Protein AF-A0A9D2P1P4-F1 (afdb_monomer_lite)

Structure (mmCIF, N/CA/C/O backbone):
data_AF-A0A9D2P1P4-F1
#
_entry.id   AF-A0A9D2P1P4-F1
#
loop_
_atom_site.group_PDB
_atom_site.id
_atom_site.type_symbol
_atom_site.label_atom_id
_atom_site.label_alt_id
_atom_site.label_comp_id
_atom_site.label_asym_id
_atom_site.label_entity_id
_atom_site.label_seq_id
_atom_site.pdbx_PDB_ins_code
_atom_site.Cartn_x
_atom_site.Cartn_y
_atom_site.Cartn_z
_atom_site.occupancy
_atom_site.B_iso_or_equiv
_atom_site.auth_seq_id
_atom_site.auth_comp_id
_atom_site.auth_asym_id
_atom_site.auth_atom_id
_atom_site.pdbx_PDB_model_num
ATOM 1 N N . MET A 1 1 ? -8.354 -13.909 -86.257 1.00 38.28 1 MET A N 1
ATOM 2 C CA . MET A 1 1 ? -6.990 -14.223 -86.739 1.00 38.28 1 MET A CA 1
ATOM 3 C C . MET A 1 1 ? -6.170 -12.934 -86.662 1.00 38.28 1 MET A C 1
ATOM 5 O O . MET A 1 1 ? -6.692 -11.942 -87.146 1.00 38.28 1 MET A O 1
ATOM 9 N N . LEU A 1 2 ? -4.971 -12.974 -86.042 1.00 35.81 2 LEU A N 1
ATOM 10 C CA . LEU A 1 2 ? -4.025 -11.866 -85.705 1.00 35.81 2 LEU A CA 1
ATOM 11 C C . LEU A 1 2 ? -4.553 -10.854 -84.651 1.00 35.81 2 LEU A C 1
ATOM 13 O O . LEU A 1 2 ? -5.567 -10.223 -84.900 1.00 35.81 2 LEU A O 1
ATOM 17 N N . VAL A 1 3 ? -4.095 -10.768 -83.386 1.00 36.19 3 VAL A N 1
ATOM 18 C CA . VAL A 1 3 ? -2.775 -10.534 -82.719 1.00 36.19 3 VAL A CA 1
ATOM 19 C C . VAL A 1 3 ? -2.250 -9.089 -82.879 1.00 36.19 3 VAL A C 1
ATOM 21 O O . VAL A 1 3 ? -1.845 -8.735 -83.978 1.00 36.19 3 VAL A O 1
ATOM 24 N N . PHE A 1 4 ? -2.239 -8.277 -81.799 1.00 33.53 4 PHE A N 1
ATOM 25 C CA . PHE A 1 4 ? -1.027 -7.772 -81.098 1.00 33.53 4 PHE A CA 1
ATOM 26 C C . PHE A 1 4 ? -1.309 -6.683 -80.017 1.00 33.53 4 PHE A C 1
ATOM 28 O O . PHE A 1 4 ? -1.947 -5.674 -80.283 1.00 33.53 4 PHE A O 1
ATOM 35 N N . LEU A 1 5 ? -0.772 -6.956 -78.813 1.00 41.53 5 LEU A N 1
ATOM 36 C CA . LEU A 1 5 ? -0.238 -6.122 -77.707 1.00 41.53 5 LEU A CA 1
ATOM 37 C C . LEU A 1 5 ? -0.907 -4.801 -77.259 1.00 41.53 5 LEU A C 1
ATOM 39 O O . LEU A 1 5 ? -0.812 -3.776 -77.922 1.00 41.53 5 LEU A O 1
ATOM 43 N N . ALA A 1 6 ? -1.310 -4.779 -75.983 1.00 39.62 6 ALA A N 1
ATOM 44 C CA . ALA A 1 6 ? -1.096 -3.633 -75.098 1.00 39.62 6 ALA A CA 1
ATOM 45 C C . ALA A 1 6 ? -0.448 -4.136 -73.798 1.00 39.62 6 ALA A C 1
ATOM 47 O O . ALA A 1 6 ? -0.945 -5.063 -73.160 1.00 39.62 6 ALA A O 1
ATOM 48 N N . SER A 1 7 ? 0.709 -3.567 -73.472 1.00 37.41 7 SER A N 1
ATOM 49 C CA . SER A 1 7 ? 1.550 -3.932 -72.335 1.00 37.41 7 SER A CA 1
ATOM 50 C C . SER A 1 7 ? 1.348 -2.960 -71.172 1.00 37.41 7 SER A C 1
ATOM 52 O O . SER A 1 7 ? 1.111 -1.777 -71.390 1.00 37.41 7 SER A O 1
ATOM 54 N N . CYS A 1 8 ? 1.593 -3.485 -69.970 1.00 33.19 8 CYS A N 1
ATOM 55 C CA . CYS A 1 8 ? 2.023 -2.808 -68.742 1.00 33.19 8 CYS A CA 1
ATOM 56 C C . CYS A 1 8 ? 1.049 -1.890 -67.979 1.00 33.19 8 CYS A C 1
ATOM 58 O O . CYS A 1 8 ? 0.842 -0.730 -68.314 1.00 33.19 8 CYS A O 1
ATOM 60 N N . GLY A 1 9 ? 0.645 -2.393 -66.808 1.00 37.31 9 GLY A N 1
ATOM 61 C CA . GLY A 1 9 ? 0.276 -1.629 -65.616 1.00 37.31 9 GLY A CA 1
ATOM 62 C C . GLY A 1 9 ? 0.091 -2.588 -64.436 1.00 37.31 9 GLY A C 1
ATOM 63 O O . GLY A 1 9 ? -0.884 -3.328 -64.402 1.00 37.31 9 GLY A O 1
ATOM 64 N N . LEU A 1 10 ? 1.072 -2.642 -63.533 1.00 39.19 10 LEU A N 1
ATOM 65 C CA . LEU A 1 10 ? 1.217 -3.588 -62.417 1.00 39.19 10 LEU A CA 1
ATOM 66 C C . LEU A 1 10 ? 0.562 -3.044 -61.118 1.00 39.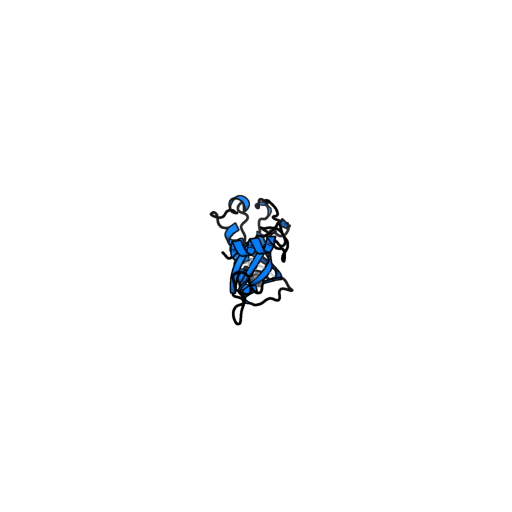19 10 LEU A C 1
ATOM 68 O O . LEU A 1 10 ? 0.889 -1.927 -60.734 1.00 39.19 10 LEU A O 1
ATOM 72 N N . LEU A 1 11 ? -0.203 -3.915 -60.422 1.00 47.41 11 LEU A N 1
ATOM 73 C CA . LEU A 1 11 ? -0.349 -4.096 -58.945 1.00 47.41 11 LEU A CA 1
ATOM 74 C C . LEU A 1 11 ? -1.083 -3.014 -58.087 1.00 47.41 11 LEU A C 1
ATOM 76 O O . LEU A 1 11 ? -1.247 -1.883 -58.523 1.00 47.41 11 LEU A O 1
ATOM 80 N N . PRO A 1 12 ? -1.519 -3.333 -56.841 1.00 45.91 12 PRO A N 1
ATOM 81 C CA . PRO A 1 12 ? -2.649 -4.208 -56.506 1.00 45.91 12 PRO A CA 1
ATOM 82 C C . PRO A 1 12 ? -3.578 -3.593 -55.420 1.00 45.91 12 PRO A C 1
ATOM 84 O O . PRO A 1 12 ? -3.417 -2.457 -54.989 1.00 45.91 12 PRO A O 1
ATOM 87 N N . ALA A 1 13 ? -4.564 -4.384 -54.994 1.00 43.94 13 ALA A N 1
ATOM 88 C CA . ALA A 1 13 ? -5.602 -4.115 -53.997 1.00 43.94 13 ALA A CA 1
ATOM 89 C C . ALA A 1 13 ? -5.178 -3.324 -52.735 1.00 43.94 13 ALA A C 1
ATOM 91 O O . ALA A 1 13 ? -4.274 -3.735 -52.010 1.00 43.94 13 ALA A O 1
ATOM 92 N N . GLY A 1 14 ? -5.930 -2.264 -52.411 1.00 35.44 14 GLY A N 1
ATOM 93 C CA . GLY A 1 14 ? -6.066 -1.759 -51.036 1.00 35.44 14 GLY A CA 1
ATOM 94 C C . GLY A 1 14 ? -7.026 -2.685 -50.283 1.00 35.44 14 GLY A C 1
ATOM 95 O O . GLY A 1 14 ? -8.146 -2.906 -50.732 1.00 35.44 14 GLY A O 1
ATOM 96 N N . SER A 1 15 ? -6.538 -3.467 -49.323 1.00 36.66 15 SER A N 1
ATOM 97 C CA . SER A 1 15 ? -6.297 -3.098 -47.921 1.00 36.66 15 SER A CA 1
ATOM 98 C C . SER A 1 15 ? -7.599 -2.809 -47.172 1.00 36.66 15 SER A C 1
ATOM 100 O O . SER A 1 15 ? -8.124 -1.700 -47.169 1.00 36.66 15 SER A O 1
ATOM 102 N N . SER A 1 16 ? -8.127 -3.854 -46.542 1.00 49.47 16 SER A N 1
ATOM 103 C CA . SER A 1 16 ? -9.035 -3.755 -45.405 1.00 49.47 16 SER A CA 1
ATOM 104 C C . SER A 1 16 ? -8.461 -4.646 -44.318 1.00 49.47 16 SER A C 1
ATOM 106 O O . SER A 1 16 ? -8.673 -5.854 -44.327 1.00 49.47 16 SER A O 1
ATOM 108 N N . SER A 1 17 ? -7.715 -4.027 -43.413 1.00 51.66 17 SER A N 1
ATOM 109 C CA . SER A 1 17 ? -7.455 -4.565 -42.085 1.00 51.66 17 SER A CA 1
ATOM 110 C C . SER A 1 17 ? -7.726 -3.430 -41.102 1.00 51.66 17 SER A C 1
ATOM 112 O O . SER A 1 17 ? -7.122 -2.365 -41.261 1.00 51.66 17 SER A O 1
ATOM 114 N N . PRO A 1 18 ? -8.637 -3.592 -40.128 1.00 48.59 18 PRO A N 1
ATOM 115 C CA . PRO A 1 18 ? -8.692 -2.670 -39.007 1.00 48.59 18 PRO A CA 1
ATOM 116 C C . PRO A 1 18 ? -7.386 -2.803 -38.214 1.00 48.59 18 PRO A C 1
ATOM 118 O O . PRO A 1 18 ? -6.906 -3.911 -37.965 1.00 48.59 18 PRO A O 1
ATOM 121 N N . LEU A 1 19 ? -6.783 -1.659 -37.896 1.00 44.62 19 LEU A N 1
ATOM 122 C CA . LEU A 1 19 ? -5.642 -1.558 -36.990 1.00 44.62 19 LEU A CA 1
ATOM 123 C C . LEU A 1 19 ? -6.043 -2.123 -35.618 1.00 44.62 19 LEU A C 1
ATOM 125 O O . LEU A 1 19 ? -7.211 -1.986 -35.244 1.00 44.62 19 LEU A O 1
ATOM 129 N N . PRO A 1 20 ? -5.118 -2.757 -34.876 1.00 46.31 20 PRO A N 1
ATOM 130 C CA . PRO A 1 20 ? -5.397 -3.129 -33.501 1.00 46.31 20 PRO A CA 1
ATOM 131 C C . PRO A 1 20 ? -5.688 -1.847 -32.724 1.00 46.31 20 PRO A C 1
ATOM 133 O O . PRO A 1 20 ? -4.987 -0.846 -32.881 1.00 46.31 20 PRO A O 1
ATOM 136 N N . GLU A 1 21 ? -6.753 -1.868 -31.932 1.00 46.44 21 GLU A N 1
ATOM 137 C CA . GLU A 1 21 ? -7.009 -0.833 -30.946 1.00 46.44 21 GLU A CA 1
ATOM 138 C C . GLU A 1 21 ? -5.808 -0.827 -30.000 1.00 46.44 21 GLU A C 1
ATOM 140 O O . GLU A 1 21 ? -5.657 -1.706 -29.153 1.00 46.44 21 GLU A O 1
ATOM 145 N N . GLU A 1 22 ? -4.910 0.139 -30.184 1.00 44.16 22 GLU A N 1
ATOM 146 C CA . GLU A 1 22 ? -3.993 0.561 -29.138 1.00 44.16 22 GLU A CA 1
ATOM 147 C C . GLU A 1 22 ? -4.869 1.164 -28.039 1.00 44.16 22 GLU A C 1
ATOM 149 O O . GLU A 1 22 ? -5.088 2.372 -27.954 1.00 44.16 22 GLU A O 1
ATOM 154 N N . SER A 1 23 ? -5.447 0.283 -27.222 1.00 41.56 23 SER A N 1
ATOM 155 C CA . SER A 1 23 ? -5.867 0.638 -25.884 1.00 41.56 23 SER A CA 1
ATOM 156 C C . SER A 1 23 ? -4.614 1.185 -25.226 1.00 41.56 23 SER A C 1
ATOM 158 O O . SER A 1 23 ? -3.673 0.436 -24.974 1.00 41.56 23 SER A O 1
ATOM 160 N N . CYS A 1 24 ? -4.582 2.496 -24.997 1.00 40.34 24 CYS A N 1
ATOM 161 C CA . CYS A 1 24 ? -3.740 3.083 -23.969 1.00 40.34 24 CYS A CA 1
ATOM 162 C C . CYS A 1 24 ? -4.055 2.266 -22.712 1.00 40.34 24 CYS A C 1
ATOM 164 O O . CYS A 1 24 ? -5.153 2.408 -22.172 1.00 40.34 24 CYS A O 1
ATOM 166 N N . ALA A 1 25 ? -3.219 1.273 -22.393 1.00 52.84 25 ALA A N 1
ATOM 167 C CA . ALA A 1 25 ? -3.496 0.347 -21.309 1.00 52.84 25 ALA A CA 1
ATOM 168 C C . ALA A 1 25 ? -3.740 1.211 -20.076 1.00 52.84 25 ALA A C 1
ATOM 170 O O . ALA A 1 25 ? -2.937 2.091 -19.760 1.00 52.84 25 ALA A O 1
ATOM 171 N N . SER A 1 26 ? -4.920 1.070 -19.480 1.00 52.03 26 SER A N 1
ATOM 172 C CA . SER A 1 26 ? -5.248 1.794 -18.265 1.00 52.03 26 SER A CA 1
ATOM 173 C C . SER A 1 26 ? -4.179 1.458 -17.236 1.00 52.03 26 SER A C 1
ATOM 175 O O . SER A 1 26 ? -3.983 0.280 -16.954 1.00 52.03 26 SER A O 1
ATOM 177 N N . ALA A 1 27 ? -3.507 2.473 -16.695 1.00 75.31 27 ALA A N 1
ATOM 178 C CA . ALA A 1 27 ? -2.684 2.278 -15.513 1.00 75.31 27 ALA A CA 1
ATOM 179 C C . ALA A 1 27 ? -3.600 1.761 -14.396 1.00 75.31 27 ALA A C 1
ATOM 181 O O . ALA A 1 27 ? -4.559 2.445 -14.024 1.00 75.31 27 ALA A O 1
ATOM 182 N N . GLY A 1 28 ? -3.327 0.558 -13.902 1.00 90.00 28 GLY A N 1
ATOM 183 C CA . GLY A 1 28 ? -4.017 -0.030 -12.768 1.00 90.00 28 GLY A CA 1
ATOM 184 C C . GLY A 1 28 ? -4.943 -1.195 -13.082 1.00 90.00 28 GLY A C 1
ATOM 185 O O . GLY A 1 28 ? -5.870 -1.092 -13.887 1.00 90.00 28 GLY A O 1
ATOM 186 N N . GLN A 1 29 ? -4.749 -2.286 -12.341 1.00 95.00 29 GLN A N 1
ATOM 187 C CA . GLN A 1 29 ? -5.596 -3.478 -12.353 1.00 95.00 29 GLN A CA 1
ATOM 188 C C . GLN A 1 29 ? -6.051 -3.829 -10.928 1.00 95.00 29 GLN A C 1
ATOM 190 O O . GLN A 1 29 ? -5.272 -3.759 -9.977 1.00 95.00 29 GLN A O 1
ATOM 195 N N . ILE A 1 30 ? -7.306 -4.246 -10.767 1.00 96.50 30 ILE A N 1
ATOM 196 C CA . ILE A 1 30 ? -7.845 -4.736 -9.489 1.00 96.50 30 ILE A CA 1
ATOM 197 C C . ILE A 1 30 ? -8.223 -6.200 -9.689 1.00 96.50 30 ILE A C 1
ATOM 199 O O . ILE A 1 30 ? -9.052 -6.510 -10.546 1.00 96.50 30 ILE A O 1
ATOM 203 N N . MET A 1 31 ? -7.602 -7.102 -8.929 1.00 93.19 31 MET A N 1
ATOM 204 C CA . MET A 1 31 ? -7.920 -8.526 -9.006 1.00 93.19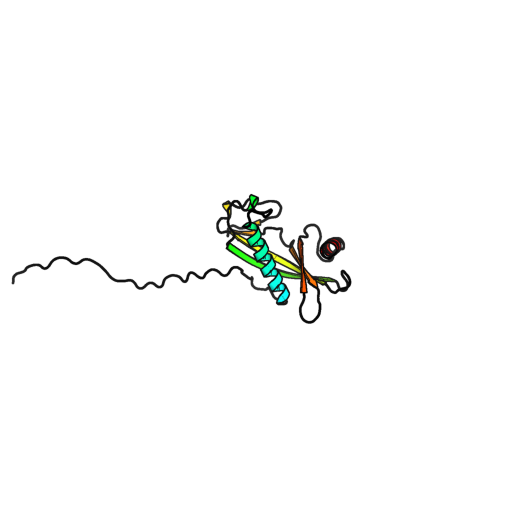 31 MET A CA 1
ATOM 205 C C . MET A 1 31 ? -9.302 -8.831 -8.411 1.00 93.19 31 MET A C 1
ATOM 207 O O . MET A 1 31 ? -9.814 -8.113 -7.550 1.00 93.19 31 MET A O 1
ATOM 211 N N . GLU A 1 32 ? -9.917 -9.917 -8.884 1.00 91.75 32 GLU A N 1
ATOM 212 C CA . GLU A 1 32 ? -11.212 -10.376 -8.377 1.00 91.75 32 GLU A CA 1
ATOM 213 C C . GLU A 1 32 ? -11.158 -10.654 -6.865 1.00 91.75 32 GLU A C 1
ATOM 215 O O . GLU A 1 32 ? -10.163 -11.152 -6.342 1.00 91.75 32 GLU A O 1
ATOM 220 N N . GLY A 1 33 ? -12.262 -10.375 -6.166 1.00 88.69 33 GLY A N 1
ATOM 221 C CA . GLY A 1 33 ? -12.403 -10.657 -4.733 1.00 88.69 33 GLY A CA 1
ATOM 222 C C . GLY A 1 33 ? -12.090 -9.485 -3.801 1.00 88.69 33 GLY A C 1
ATOM 223 O O . GLY A 1 33 ? -12.285 -9.623 -2.596 1.00 88.69 33 GLY A O 1
ATOM 224 N N . VAL A 1 34 ? -11.671 -8.331 -4.329 1.00 91.81 34 VAL A N 1
ATOM 225 C CA . VAL A 1 34 ? -11.555 -7.092 -3.547 1.00 91.81 34 VAL A CA 1
ATOM 226 C C . VAL A 1 34 ? -12.944 -6.479 -3.337 1.00 91.81 34 VAL A C 1
ATOM 228 O O . VAL A 1 34 ? -13.541 -5.945 -4.269 1.00 91.81 34 VAL A O 1
ATOM 231 N N . ASP A 1 35 ? -13.446 -6.556 -2.103 1.00 93.88 35 ASP A N 1
ATOM 232 C CA . ASP A 1 35 ? -14.721 -5.975 -1.661 1.00 93.88 35 ASP A CA 1
ATOM 233 C C . ASP A 1 35 ? -14.490 -5.158 -0.379 1.00 93.88 35 ASP A C 1
ATOM 235 O O . ASP A 1 35 ? -14.466 -5.687 0.733 1.00 93.88 35 ASP A O 1
ATOM 239 N N . VAL A 1 36 ? -14.223 -3.863 -0.547 1.00 96.06 36 VAL A N 1
ATOM 240 C CA . VAL A 1 36 ? -13.921 -2.915 0.536 1.00 96.06 36 VAL A CA 1
ATOM 241 C C . VAL A 1 36 ? -14.618 -1.576 0.278 1.00 96.06 36 VAL A C 1
ATOM 243 O O . VAL A 1 36 ? -15.029 -1.314 -0.855 1.00 96.06 36 VAL A O 1
ATOM 246 N N . PRO A 1 37 ? -14.740 -0.691 1.286 1.00 96.94 37 PRO A N 1
ATOM 247 C CA . PRO A 1 37 ? -15.284 0.644 1.063 1.00 96.94 37 PRO A CA 1
ATOM 248 C C . PRO A 1 37 ? -14.515 1.401 -0.029 1.00 96.94 37 PRO A C 1
ATOM 250 O O . PRO A 1 37 ? -13.291 1.304 -0.114 1.00 96.94 37 PRO A O 1
ATOM 253 N N . GLU A 1 38 ? -15.226 2.204 -0.822 1.00 96.62 38 GLU A N 1
ATOM 254 C CA . GLU A 1 38 ? -14.668 2.945 -1.965 1.00 96.62 38 GLU A CA 1
ATOM 255 C C . GLU A 1 38 ? -13.429 3.769 -1.586 1.00 96.62 38 GLU A C 1
ATOM 257 O O . GLU A 1 38 ? -12.389 3.640 -2.222 1.00 96.62 38 GLU A O 1
ATOM 262 N N . ALA A 1 39 ? -13.485 4.508 -0.473 1.00 97.00 39 ALA A N 1
ATOM 263 C CA . ALA A 1 39 ? -12.357 5.302 0.020 1.00 97.00 39 ALA A CA 1
ATOM 264 C C . ALA A 1 39 ? -11.101 4.461 0.339 1.00 97.00 39 ALA A C 1
ATOM 266 O O . ALA A 1 39 ? -9.974 4.948 0.232 1.00 97.00 39 ALA A O 1
ATOM 267 N N . VAL A 1 40 ? -11.277 3.190 0.720 1.00 98.25 40 VAL A N 1
ATOM 268 C CA . VAL A 1 40 ? -10.164 2.266 0.982 1.00 98.25 40 VAL A CA 1
ATOM 269 C C . VAL A 1 40 ? -9.529 1.820 -0.330 1.00 98.25 40 VAL A C 1
ATOM 271 O O . VAL A 1 40 ? -8.303 1.830 -0.454 1.00 98.25 40 VAL A O 1
ATOM 274 N N . LEU A 1 41 ? -10.356 1.483 -1.323 1.00 98.06 41 LEU A N 1
ATOM 275 C CA . LEU A 1 41 ? -9.890 1.126 -2.659 1.00 98.06 41 LEU A CA 1
ATOM 276 C C . LEU A 1 41 ? -9.174 2.305 -3.334 1.00 98.06 41 LEU A C 1
ATOM 278 O O . LEU A 1 41 ? -8.086 2.124 -3.872 1.00 98.06 41 LEU A O 1
ATOM 282 N N . GLU A 1 42 ? -9.724 3.518 -3.254 1.00 97.81 42 GLU A N 1
ATOM 283 C CA . GLU A 1 42 ? -9.090 4.731 -3.787 1.00 97.81 42 GLU A CA 1
ATOM 284 C C . GLU A 1 42 ? -7.699 4.970 -3.192 1.00 97.81 42 GLU A C 1
ATOM 286 O O . GLU A 1 42 ? -6.738 5.203 -3.929 1.00 97.81 42 GLU A O 1
ATOM 291 N N . ALA A 1 43 ? -7.560 4.851 -1.870 1.00 98.50 43 ALA A N 1
ATOM 292 C CA . ALA A 1 43 ? -6.268 4.987 -1.206 1.00 98.50 43 ALA A CA 1
ATOM 293 C C . ALA A 1 43 ? -5.279 3.880 -1.609 1.00 98.50 43 ALA A C 1
ATOM 295 O O . ALA A 1 43 ? -4.087 4.149 -1.758 1.00 98.50 43 ALA A O 1
ATOM 296 N N . ALA A 1 44 ? -5.754 2.650 -1.823 1.00 98.44 44 ALA A N 1
ATOM 297 C CA . ALA A 1 44 ? -4.924 1.551 -2.306 1.00 98.44 44 ALA A CA 1
ATOM 298 C C . ALA A 1 44 ? -4.406 1.796 -3.729 1.00 98.44 44 ALA A C 1
ATOM 300 O O . ALA A 1 44 ? -3.211 1.629 -3.979 1.00 98.44 44 ALA A O 1
ATOM 301 N N . MET A 1 45 ? -5.272 2.250 -4.639 1.00 98.19 45 MET A N 1
ATOM 302 C CA . MET A 1 45 ? -4.888 2.603 -6.010 1.00 98.19 45 MET A CA 1
ATOM 303 C C . MET A 1 45 ? -3.887 3.762 -6.016 1.00 98.19 45 MET A C 1
ATOM 305 O O . MET A 1 45 ? -2.851 3.689 -6.675 1.00 98.19 45 MET A O 1
ATOM 309 N N . ALA A 1 46 ? -4.148 4.804 -5.219 1.00 98.19 46 ALA A N 1
ATOM 310 C CA . ALA A 1 46 ? -3.242 5.939 -5.075 1.00 98.19 46 ALA A CA 1
ATOM 311 C C . ALA A 1 46 ? -1.875 5.522 -4.504 1.00 98.19 46 ALA A C 1
ATOM 313 O O . ALA A 1 46 ? -0.843 6.015 -4.959 1.00 98.19 46 ALA A O 1
ATOM 314 N N . HIS A 1 47 ? -1.847 4.596 -3.540 1.00 98.31 47 HIS A N 1
ATOM 315 C CA . HIS A 1 47 ? -0.603 4.054 -2.998 1.00 98.31 47 HIS A CA 1
ATOM 316 C C . HIS A 1 47 ? 0.175 3.260 -4.054 1.00 98.31 47 HIS A C 1
ATOM 318 O O . HIS A 1 47 ? 1.363 3.512 -4.244 1.00 98.31 47 HIS A O 1
ATOM 324 N N . ALA A 1 48 ? -0.481 2.333 -4.759 1.00 97.94 48 ALA A N 1
ATOM 325 C CA . ALA A 1 48 ? 0.151 1.512 -5.790 1.00 97.94 48 ALA A CA 1
ATOM 326 C C . ALA A 1 48 ? 0.737 2.372 -6.924 1.00 97.94 48 ALA A C 1
ATOM 328 O O . ALA A 1 48 ? 1.900 2.197 -7.291 1.00 97.94 48 ALA A O 1
ATOM 329 N N . GLU A 1 49 ? -0.022 3.361 -7.401 1.00 97.62 49 GLU A N 1
ATOM 330 C CA . GLU A 1 49 ? 0.435 4.322 -8.407 1.00 97.62 49 GLU A CA 1
ATOM 331 C C . GLU A 1 49 ? 1.595 5.183 -7.893 1.00 97.62 49 GLU A C 1
ATOM 333 O O . GLU A 1 49 ? 2.595 5.358 -8.588 1.00 97.62 49 GLU A O 1
ATOM 338 N N . SER A 1 50 ? 1.515 5.683 -6.655 1.00 96.75 50 SER A N 1
ATOM 339 C CA . SER A 1 50 ? 2.607 6.454 -6.051 1.00 96.75 50 SER A CA 1
ATOM 340 C C . SER A 1 50 ? 3.889 5.631 -5.945 1.00 96.75 50 SER A C 1
ATOM 342 O O . SER A 1 50 ? 4.979 6.165 -6.155 1.00 96.75 50 SER A O 1
ATOM 344 N N . VAL A 1 51 ? 3.784 4.344 -5.608 1.00 96.69 51 VAL A N 1
ATOM 345 C CA . VAL A 1 51 ? 4.945 3.457 -5.544 1.00 96.69 51 VAL A CA 1
ATOM 346 C C . VAL A 1 51 ? 5.485 3.203 -6.945 1.00 96.69 51 VAL A C 1
ATOM 348 O O . VAL A 1 51 ? 6.684 3.387 -7.143 1.00 96.69 51 VAL A O 1
ATOM 351 N N . ARG A 1 52 ? 4.635 2.879 -7.927 1.00 97.31 52 ARG A N 1
ATOM 352 C CA . ARG A 1 52 ? 5.040 2.716 -9.335 1.00 97.31 52 ARG A CA 1
ATOM 353 C C . ARG A 1 52 ? 5.804 3.945 -9.832 1.00 97.31 52 ARG A C 1
ATOM 355 O O . ARG A 1 52 ? 6.942 3.823 -10.275 1.00 97.31 52 ARG A O 1
ATOM 362 N N . ALA A 1 53 ? 5.229 5.135 -9.662 1.00 96.19 53 ALA A N 1
ATOM 363 C CA . ALA A 1 53 ? 5.850 6.393 -10.060 1.00 96.19 53 ALA A CA 1
ATOM 364 C C . ALA A 1 53 ? 7.187 6.646 -9.344 1.00 96.19 53 ALA A C 1
ATOM 366 O O . ALA A 1 53 ? 8.126 7.149 -9.956 1.00 96.19 53 ALA A O 1
ATOM 367 N N . SER A 1 54 ? 7.316 6.259 -8.068 1.00 95.56 54 SER A N 1
ATOM 368 C CA . SER A 1 54 ? 8.580 6.403 -7.338 1.00 95.56 54 SER A CA 1
ATOM 369 C C . SER A 1 54 ? 9.707 5.538 -7.909 1.00 95.56 54 SER A C 1
ATOM 371 O O . SER A 1 54 ? 10.870 5.916 -7.802 1.00 95.56 54 SER A O 1
ATOM 373 N N . TRP A 1 55 ? 9.401 4.404 -8.543 1.00 95.75 55 TRP A N 1
ATOM 374 C CA . TRP A 1 55 ? 10.415 3.572 -9.194 1.00 95.75 55 TRP A CA 1
ATOM 375 C C . TRP A 1 55 ? 10.942 4.178 -10.501 1.00 95.75 55 TRP A C 1
ATOM 377 O O . TRP A 1 55 ? 12.088 3.912 -10.865 1.00 95.75 55 TRP A O 1
ATOM 387 N N . ASP A 1 56 ? 10.158 5.036 -11.155 1.00 93.19 56 ASP A N 1
ATOM 388 C CA . ASP A 1 56 ? 10.597 5.825 -12.313 1.00 93.19 56 ASP A CA 1
ATOM 389 C C . ASP A 1 56 ? 11.258 7.158 -11.923 1.00 93.19 56 ASP A C 1
ATOM 391 O O . ASP A 1 56 ? 11.933 7.782 -12.745 1.00 93.19 56 ASP A O 1
ATOM 395 N N . ASP A 1 57 ? 11.082 7.616 -10.680 1.00 94.88 57 ASP A N 1
ATOM 396 C CA . ASP A 1 57 ? 11.651 8.875 -10.207 1.00 94.88 57 ASP A CA 1
ATOM 397 C C . ASP A 1 57 ? 13.168 8.745 -9.951 1.00 94.88 57 ASP A C 1
ATOM 399 O O . ASP A 1 57 ? 13.583 8.037 -9.026 1.00 94.88 57 ASP A O 1
ATOM 403 N N . PRO A 1 58 ? 14.030 9.469 -10.698 1.00 93.19 58 PRO A N 1
ATOM 404 C CA . PRO A 1 58 ? 15.476 9.445 -10.483 1.00 93.19 58 PRO A CA 1
ATOM 405 C C . PRO A 1 58 ? 15.907 10.026 -9.124 1.00 93.19 58 PRO A C 1
ATOM 407 O O . PRO A 1 58 ? 17.051 9.824 -8.717 1.00 93.19 58 PRO A O 1
ATOM 410 N N . GLY A 1 59 ? 15.031 10.768 -8.438 1.00 93.62 59 GLY A N 1
ATOM 411 C CA . GLY A 1 59 ? 15.253 11.293 -7.091 1.00 93.62 59 GLY A CA 1
ATOM 412 C C . GLY A 1 59 ? 14.889 10.323 -5.964 1.00 93.62 59 GLY A C 1
ATOM 413 O O . GLY A 1 59 ? 15.196 10.608 -4.804 1.00 93.62 59 GLY A O 1
ATOM 414 N N . SER A 1 60 ? 14.254 9.189 -6.271 1.00 93.94 60 SER A N 1
ATOM 415 C CA . SER A 1 60 ? 13.808 8.242 -5.254 1.00 93.94 60 SER A CA 1
ATOM 416 C C . SER A 1 60 ? 14.935 7.330 -4.766 1.00 93.94 60 SER A C 1
ATOM 418 O O . SER A 1 60 ? 15.964 7.1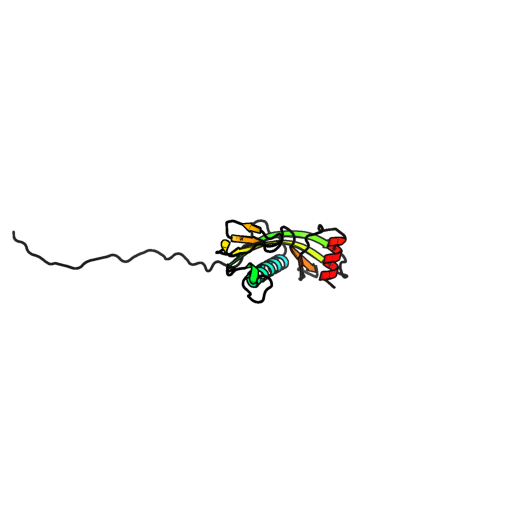31 -5.417 1.00 93.94 60 SER A O 1
ATOM 420 N N . SER A 1 61 ? 14.707 6.677 -3.625 1.00 89.94 61 SER A N 1
ATOM 421 C CA . SER A 1 61 ? 15.590 5.611 -3.140 1.00 89.94 61 SER A CA 1
ATOM 422 C C . SER A 1 61 ? 15.623 4.381 -4.055 1.00 89.94 61 SER A C 1
ATOM 424 O O . SER A 1 61 ? 16.510 3.542 -3.900 1.00 89.94 61 SER A O 1
ATOM 426 N N . TYR A 1 62 ? 14.673 4.252 -4.986 1.00 91.75 62 TYR A N 1
ATOM 427 C CA . TYR A 1 62 ? 14.576 3.120 -5.904 1.00 91.75 62 TYR A CA 1
ATOM 428 C C . TYR A 1 62 ? 15.354 3.329 -7.203 1.00 91.75 62 TYR A C 1
ATOM 430 O O . TYR A 1 62 ? 15.653 2.343 -7.870 1.00 91.75 62 TYR A O 1
ATOM 438 N N . ALA A 1 63 ? 15.768 4.557 -7.536 1.00 90.56 63 ALA A N 1
ATOM 439 C CA . ALA A 1 63 ? 16.421 4.878 -8.809 1.00 90.56 63 ALA A CA 1
ATOM 440 C C . ALA A 1 63 ? 17.622 3.968 -9.142 1.00 90.56 63 ALA A C 1
ATOM 442 O O . ALA A 1 63 ? 17.774 3.501 -10.270 1.00 90.56 63 ALA A O 1
ATOM 443 N N . GLY A 1 64 ? 18.461 3.661 -8.146 1.00 91.50 64 GLY A N 1
ATOM 444 C CA . GLY A 1 64 ? 19.611 2.765 -8.322 1.00 91.50 64 GLY A CA 1
ATOM 445 C C . GLY A 1 64 ? 19.241 1.290 -8.521 1.00 91.50 64 GLY A C 1
ATOM 446 O O . GLY A 1 64 ? 20.026 0.541 -9.094 1.00 91.50 64 GLY A O 1
ATOM 447 N N . MET A 1 65 ? 18.060 0.873 -8.060 1.00 94.19 65 MET A N 1
ATOM 448 C CA . MET A 1 65 ? 17.541 -0.493 -8.197 1.00 94.19 65 MET A CA 1
ATOM 449 C C . MET A 1 65 ? 16.688 -0.668 -9.454 1.00 94.19 65 MET A C 1
ATOM 451 O O . MET A 1 65 ? 16.669 -1.754 -10.023 1.00 94.19 65 MET A O 1
ATOM 455 N N . ALA A 1 66 ? 16.018 0.392 -9.911 1.00 95.06 66 ALA A N 1
ATOM 456 C CA . ALA A 1 66 ? 15.195 0.368 -11.111 1.00 95.06 66 ALA A CA 1
ATOM 457 C C . ALA A 1 66 ? 16.016 0.063 -12.372 1.00 95.06 66 ALA A C 1
ATOM 459 O O . ALA A 1 66 ? 15.487 -0.519 -13.308 1.00 95.06 66 ALA A O 1
ATOM 460 N N . GLY A 1 67 ? 17.295 0.458 -12.424 1.00 90.00 67 GLY A N 1
ATOM 461 C CA . GLY A 1 67 ? 18.214 0.081 -13.510 1.00 90.00 67 GLY A CA 1
ATOM 462 C C . GLY A 1 67 ? 17.775 0.517 -14.916 1.00 90.00 67 GLY A C 1
ATOM 463 O O . GLY A 1 67 ? 18.265 -0.019 -15.907 1.00 90.00 67 GLY A O 1
ATOM 464 N N . GLY A 1 68 ? 16.848 1.477 -15.018 1.00 89.44 68 GLY A N 1
ATOM 465 C CA . GLY A 1 68 ? 16.223 1.873 -16.282 1.00 89.44 68 GLY A CA 1
ATOM 466 C C . GLY A 1 68 ? 15.169 0.889 -16.801 1.00 89.44 68 GLY A C 1
ATOM 467 O O . GLY A 1 68 ? 14.881 0.899 -17.995 1.00 89.44 68 GLY A O 1
ATOM 468 N N . ALA A 1 69 ? 14.614 0.034 -15.938 1.00 95.44 69 ALA A N 1
ATOM 469 C CA . ALA A 1 69 ? 13.567 -0.919 -16.291 1.00 95.44 69 ALA A CA 1
ATOM 470 C C . ALA A 1 69 ? 12.303 -0.225 -16.828 1.00 95.44 69 ALA A C 1
ATOM 472 O O . ALA A 1 69 ? 11.710 -0.706 -17.792 1.00 95.44 69 ALA A O 1
ATOM 473 N N . GLY A 1 70 ? 11.947 0.929 -16.250 1.00 95.56 70 GLY A N 1
ATOM 474 C CA . GLY A 1 70 ? 10.692 1.629 -16.522 1.00 95.56 70 GLY A CA 1
ATOM 475 C C . GLY A 1 70 ? 9.493 0.864 -15.958 1.00 95.56 70 GLY A C 1
ATOM 476 O O . GLY A 1 70 ? 9.445 -0.361 -16.067 1.00 95.56 70 GLY A O 1
ATOM 477 N N . PHE A 1 71 ? 8.534 1.559 -15.355 1.00 96.69 71 PHE A N 1
ATOM 478 C CA . PHE A 1 71 ? 7.350 0.926 -14.771 1.00 96.69 71 PHE A CA 1
ATOM 479 C C . PHE A 1 71 ? 6.072 1.447 -15.421 1.00 96.69 71 PHE A C 1
ATOM 481 O O . PHE A 1 71 ? 5.752 2.627 -15.325 1.00 96.69 71 PHE A O 1
ATOM 488 N N . ASP A 1 72 ? 5.325 0.577 -16.091 1.00 96.06 72 ASP A N 1
ATOM 489 C CA . ASP A 1 72 ? 4.194 0.961 -16.949 1.00 96.06 72 ASP A CA 1
ATOM 490 C C . ASP A 1 72 ? 2.818 0.628 -16.358 1.00 96.06 72 ASP A C 1
ATOM 492 O O . ASP A 1 72 ? 1.828 1.205 -16.804 1.00 96.06 72 ASP A O 1
ATOM 496 N N . ASP A 1 73 ? 2.745 -0.228 -15.336 1.00 97.75 73 ASP A N 1
ATOM 497 C CA . ASP A 1 73 ? 1.472 -0.629 -14.731 1.00 97.75 73 ASP A CA 1
ATOM 498 C C . ASP A 1 73 ? 1.586 -0.933 -13.224 1.00 97.75 73 ASP A C 1
ATOM 500 O O . ASP A 1 73 ? 2.679 -1.026 -12.653 1.00 97.75 73 ASP A O 1
ATOM 504 N N . TRP A 1 74 ? 0.442 -1.088 -12.561 1.00 98.00 74 TRP A N 1
ATOM 505 C CA . TRP A 1 74 ? 0.315 -1.586 -11.193 1.00 98.00 74 TRP A CA 1
ATOM 506 C C . TRP A 1 74 ? -0.932 -2.459 -11.044 1.00 98.00 74 TRP A C 1
ATOM 508 O O . TRP A 1 74 ? -1.899 -2.340 -11.792 1.00 98.00 74 TRP A O 1
ATOM 518 N N . ARG A 1 75 ? -0.931 -3.354 -10.053 1.00 97.50 75 ARG A N 1
ATOM 519 C CA . ARG A 1 75 ? -2.108 -4.157 -9.711 1.00 97.50 75 ARG A CA 1
ATOM 520 C C . ARG A 1 75 ? -2.293 -4.296 -8.213 1.00 97.50 75 ARG A C 1
ATOM 522 O O . ARG A 1 75 ? -1.315 -4.447 -7.484 1.00 97.50 75 ARG A O 1
ATOM 529 N N . ILE A 1 76 ? -3.545 -4.296 -7.775 1.00 97.88 76 ILE A N 1
ATOM 530 C CA . ILE A 1 76 ? -3.953 -4.689 -6.425 1.00 97.88 76 ILE A CA 1
ATOM 531 C C . ILE A 1 76 ? -4.325 -6.171 -6.473 1.00 97.88 76 ILE A C 1
ATOM 533 O O . ILE A 1 76 ? -5.239 -6.559 -7.200 1.00 97.88 76 ILE A O 1
ATOM 537 N N . GLU A 1 77 ? -3.605 -6.985 -5.704 1.00 96.31 77 GLU A N 1
ATOM 538 C CA . GLU A 1 77 ? -3.811 -8.435 -5.597 1.00 96.31 77 GLU A CA 1
ATOM 539 C C . GLU A 1 77 ? -4.720 -8.799 -4.417 1.00 96.31 77 GLU A C 1
ATOM 541 O O . GLU A 1 77 ? -5.407 -9.816 -4.454 1.00 96.31 77 GLU A O 1
ATOM 546 N N . GLY A 1 78 ? -4.743 -7.959 -3.381 1.00 96.69 78 GLY A N 1
ATOM 547 C CA . GLY A 1 78 ? -5.547 -8.178 -2.188 1.00 96.69 78 GLY A CA 1
ATOM 548 C C . GLY A 1 78 ? -5.675 -6.918 -1.343 1.00 96.69 78 GLY A C 1
ATOM 549 O O . GLY A 1 78 ? -4.761 -6.096 -1.268 1.00 96.69 78 GLY A O 1
ATOM 550 N N . LEU A 1 79 ? -6.833 -6.764 -0.708 1.00 97.94 79 LEU A N 1
ATOM 551 C CA . LEU A 1 79 ? -7.112 -5.663 0.203 1.00 97.94 79 LEU A CA 1
ATOM 552 C C . LEU A 1 79 ? -8.097 -6.146 1.268 1.00 97.94 79 LEU A C 1
ATOM 554 O O . LEU A 1 79 ? -9.249 -6.443 0.964 1.00 97.94 79 LEU A O 1
ATOM 558 N N . GLU A 1 80 ? -7.623 -6.281 2.503 1.00 97.25 80 GLU A N 1
ATOM 559 C CA . GLU A 1 80 ? -8.346 -6.980 3.573 1.00 97.25 80 GLU A CA 1
ATOM 560 C C . GLU A 1 80 ? -8.280 -6.190 4.878 1.00 97.25 80 GLU A C 1
ATOM 562 O O . GLU A 1 80 ? -7.199 -5.769 5.286 1.00 97.25 80 GLU A O 1
ATOM 567 N N . LEU A 1 81 ? -9.415 -6.026 5.565 1.00 97.75 81 LEU A N 1
ATOM 568 C CA . LEU A 1 81 ? -9.440 -5.512 6.936 1.00 97.75 81 LEU A CA 1
ATOM 569 C C . LEU A 1 81 ? -8.803 -6.547 7.870 1.00 97.75 81 LEU A C 1
ATOM 571 O O . LEU A 1 81 ? -9.372 -7.613 8.092 1.00 97.75 81 LEU A O 1
ATOM 575 N N . VAL A 1 82 ? -7.643 -6.226 8.438 1.00 97.94 82 VAL A N 1
ATOM 576 C CA . VAL A 1 82 ? -6.896 -7.151 9.306 1.00 97.94 82 VAL A CA 1
ATOM 577 C C . VAL A 1 82 ? -7.010 -6.811 10.784 1.00 97.94 82 VAL A C 1
ATOM 579 O O . VAL A 1 82 ? -6.747 -7.670 11.623 1.00 97.94 82 VAL A O 1
ATOM 582 N N . ASP A 1 83 ? -7.372 -5.570 11.112 1.00 97.25 83 ASP A N 1
ATOM 583 C CA . ASP A 1 83 ? -7.505 -5.138 12.496 1.00 97.25 83 ASP A CA 1
ATOM 584 C C . ASP A 1 83 ? -8.386 -3.895 12.637 1.00 97.25 83 ASP A C 1
ATOM 586 O O . ASP A 1 83 ? -8.515 -3.091 11.707 1.00 97.25 83 ASP A O 1
ATOM 590 N N . ARG A 1 84 ? -8.948 -3.723 13.834 1.00 97.50 84 ARG A N 1
ATOM 591 C CA . ARG A 1 84 ? -9.740 -2.559 14.224 1.00 97.50 84 ARG A CA 1
ATOM 592 C C . ARG A 1 84 ? -9.445 -2.172 15.666 1.00 97.50 84 ARG A C 1
ATOM 594 O O . ARG A 1 84 ? -9.550 -2.987 16.579 1.00 97.50 84 ARG A O 1
ATOM 601 N N . TYR A 1 85 ? -9.187 -0.888 15.879 1.00 96.81 85 TYR A N 1
ATOM 602 C CA . TYR A 1 85 ? -8.935 -0.310 17.192 1.00 96.81 85 TYR A CA 1
ATOM 603 C C . TYR A 1 85 ? -10.008 0.716 17.533 1.00 96.81 85 TYR A C 1
ATOM 605 O O . TYR A 1 85 ? -10.118 1.735 16.863 1.00 96.81 85 TYR A O 1
ATOM 613 N N . ASP A 1 86 ? -10.762 0.503 18.610 1.00 95.62 86 ASP A N 1
ATOM 614 C CA . ASP A 1 86 ? -11.868 1.404 18.970 1.00 95.62 86 ASP A CA 1
ATOM 615 C C . ASP A 1 86 ? -11.416 2.742 19.589 1.00 95.62 86 ASP A C 1
ATOM 617 O O . ASP A 1 86 ? -12.216 3.671 19.703 1.00 95.62 86 ASP A O 1
ATOM 621 N N . ALA A 1 87 ? -10.155 2.850 20.024 1.00 94.12 87 ALA A N 1
ATOM 622 C CA . ALA A 1 87 ? -9.651 4.019 20.754 1.00 94.12 87 ALA A CA 1
ATOM 623 C C . ALA A 1 87 ? -8.155 4.321 20.516 1.00 94.12 87 ALA A C 1
ATOM 625 O O . ALA A 1 87 ? -7.467 4.810 21.417 1.00 94.12 87 ALA A O 1
ATOM 626 N N . LEU A 1 88 ? -7.625 4.028 19.324 1.00 94.25 88 LEU A N 1
ATOM 627 C CA . LEU A 1 88 ? -6.245 4.375 18.966 1.00 94.25 88 LEU A CA 1
ATOM 628 C C . LEU A 1 88 ? -6.144 5.884 18.704 1.00 94.25 88 LEU A C 1
ATOM 630 O O . LEU A 1 88 ? -6.890 6.419 17.893 1.00 94.25 88 LEU A O 1
ATOM 634 N N . GLU A 1 89 ? -5.264 6.583 19.430 1.00 91.62 89 GLU A N 1
ATOM 635 C CA . GLU A 1 89 ? -5.143 8.052 19.383 1.00 91.62 89 GLU A CA 1
ATOM 636 C C . GLU A 1 89 ? -6.494 8.782 19.551 1.00 91.62 89 GLU A C 1
ATOM 638 O O . GLU A 1 89 ? -6.777 9.806 18.926 1.00 91.62 89 GLU A O 1
ATOM 643 N N . GLY A 1 90 ? -7.365 8.224 20.403 1.00 92.38 90 GLY A N 1
ATOM 644 C CA . GLY A 1 90 ? -8.669 8.801 20.735 1.00 92.38 90 GLY A CA 1
ATOM 645 C C . GLY A 1 90 ? -9.746 8.646 19.659 1.00 92.38 90 GLY A C 1
ATOM 646 O O . GLY A 1 90 ? -10.792 9.284 19.777 1.00 92.38 90 GLY A O 1
ATOM 647 N N . ARG A 1 91 ? -9.524 7.817 18.633 1.00 94.50 91 ARG A N 1
ATOM 648 C CA . ARG A 1 91 ? -10.503 7.540 17.574 1.00 94.50 91 ARG A CA 1
ATOM 649 C C . ARG A 1 91 ? -10.586 6.056 17.232 1.00 94.50 91 ARG A C 1
ATOM 651 O O . ARG A 1 91 ? -9.734 5.259 17.620 1.00 94.50 91 ARG A O 1
ATOM 658 N N . VAL A 1 92 ? -11.627 5.711 16.483 1.00 97.19 92 VAL A N 1
ATOM 659 C CA . VAL A 1 92 ? -11.766 4.393 15.869 1.00 97.19 92 VAL A CA 1
ATOM 660 C C . VAL A 1 92 ? -10.885 4.337 14.622 1.00 97.19 92 VAL A C 1
ATOM 662 O O . VAL A 1 92 ? -10.981 5.216 13.762 1.00 97.19 92 VAL A O 1
ATOM 665 N N . VAL A 1 93 ? -10.053 3.304 14.518 1.00 97.94 93 VAL A N 1
ATOM 666 C CA . VAL A 1 93 ? -9.125 3.086 13.407 1.00 97.94 93 VAL A CA 1
ATOM 667 C C . VAL A 1 93 ? -9.337 1.701 12.808 1.00 97.94 93 VAL A C 1
ATOM 669 O O . VAL A 1 93 ? -9.277 0.711 13.535 1.00 97.94 93 VAL A O 1
ATOM 672 N N . ASP A 1 94 ? -9.520 1.639 11.491 1.00 98.31 94 ASP A N 1
ATOM 673 C CA . ASP A 1 94 ? -9.491 0.398 10.714 1.00 98.31 94 ASP A CA 1
ATOM 674 C C . ASP A 1 94 ? -8.144 0.283 9.988 1.00 98.31 94 ASP A C 1
ATOM 676 O O . ASP A 1 94 ? -7.629 1.263 9.437 1.00 98.31 94 ASP A O 1
ATOM 680 N N . VAL A 1 95 ? -7.568 -0.920 9.982 1.00 98.56 95 VAL A N 1
ATOM 681 C CA . VAL A 1 95 ? -6.288 -1.210 9.328 1.00 98.56 95 VAL A CA 1
ATOM 682 C C . VAL A 1 95 ? -6.494 -2.268 8.258 1.00 98.56 95 VAL A C 1
ATOM 684 O O . VAL A 1 95 ? -6.875 -3.402 8.551 1.00 98.56 95 VAL A O 1
ATOM 687 N N . TYR A 1 96 ? -6.196 -1.901 7.017 1.00 98.56 96 TYR A N 1
ATOM 688 C CA . TYR A 1 96 ? -6.289 -2.790 5.869 1.00 98.56 96 TYR A CA 1
ATOM 689 C C . TYR A 1 96 ? -4.897 -3.233 5.440 1.00 98.56 96 TYR A C 1
ATOM 691 O O . TYR A 1 96 ? -4.006 -2.400 5.281 1.00 98.56 96 TYR A O 1
ATOM 699 N N . ARG A 1 97 ? -4.693 -4.530 5.224 1.00 98.25 97 ARG A N 1
ATOM 700 C CA . ARG A 1 97 ? -3.500 -5.042 4.548 1.00 98.25 97 ARG A CA 1
ATOM 701 C C . ARG A 1 97 ? -3.683 -4.884 3.046 1.00 98.25 97 ARG A C 1
ATOM 703 O O . ARG A 1 97 ? -4.721 -5.277 2.520 1.00 98.25 97 ARG A O 1
ATOM 710 N N . LEU A 1 98 ? -2.676 -4.319 2.388 1.00 98.38 98 LEU A N 1
ATOM 711 C CA . LEU A 1 98 ? -2.624 -4.130 0.944 1.00 98.38 98 LEU A CA 1
ATOM 712 C C . LEU A 1 98 ? -1.560 -5.053 0.345 1.00 98.38 98 LEU A C 1
ATOM 714 O O . LEU A 1 98 ? -0.372 -4.895 0.630 1.00 98.38 98 LEU A O 1
ATOM 718 N N . ASP A 1 99 ? -1.988 -5.938 -0.547 1.00 97.31 99 ASP A N 1
ATOM 719 C CA . ASP A 1 99 ? -1.119 -6.713 -1.423 1.00 97.31 99 ASP A CA 1
ATOM 720 C C . ASP A 1 99 ? -1.206 -6.128 -2.839 1.00 97.31 99 ASP A C 1
ATOM 722 O O . ASP A 1 99 ? -2.286 -6.002 -3.420 1.00 97.31 99 ASP A O 1
ATOM 726 N N . TYR A 1 100 ? -0.064 -5.713 -3.385 1.00 97.69 100 TYR A N 1
ATOM 727 C CA . TYR A 1 100 ? 0.022 -5.042 -4.680 1.00 97.69 100 TYR A CA 1
ATOM 728 C C . TYR A 1 100 ? 1.351 -5.344 -5.369 1.00 97.69 100 TYR A C 1
ATOM 730 O O . TYR A 1 100 ? 2.340 -5.705 -4.724 1.00 97.69 100 TYR A O 1
ATOM 738 N N . ARG A 1 101 ? 1.387 -5.133 -6.684 1.00 98.12 101 ARG A N 1
ATOM 739 C CA . ARG A 1 101 ? 2.608 -5.185 -7.492 1.00 98.12 101 ARG A CA 1
ATOM 740 C C . ARG A 1 101 ? 2.663 -4.033 -8.483 1.00 98.12 101 ARG A C 1
ATOM 742 O O . ARG A 1 101 ? 1.635 -3.466 -8.844 1.00 98.12 101 ARG A O 1
ATOM 749 N N . ILE A 1 102 ? 3.868 -3.720 -8.940 1.00 98.06 102 ILE A N 1
ATOM 750 C CA . ILE A 1 102 ? 4.136 -2.789 -10.040 1.00 98.06 102 ILE A CA 1
ATOM 751 C C . ILE A 1 102 ? 4.777 -3.562 -11.190 1.00 98.06 102 ILE A C 1
ATOM 753 O O . ILE A 1 102 ? 5.546 -4.490 -10.950 1.00 98.06 102 ILE A O 1
ATOM 757 N N . HIS A 1 103 ? 4.447 -3.223 -12.427 1.00 98.25 103 HIS A N 1
ATOM 758 C CA . HIS A 1 103 ? 4.907 -3.956 -13.600 1.00 98.25 103 HIS A CA 1
ATOM 759 C C . HIS A 1 103 ? 6.025 -3.205 -14.315 1.00 98.25 103 HIS A C 1
ATOM 761 O O . HIS A 1 103 ? 6.002 -1.977 -14.407 1.00 98.25 103 HIS A O 1
ATOM 767 N N . THR A 1 104 ? 6.988 -3.959 -14.837 1.00 97.62 104 THR A N 1
ATOM 768 C CA . THR A 1 104 ? 7.981 -3.460 -15.781 1.00 97.62 104 THR A CA 1
ATOM 769 C C . THR A 1 104 ? 8.044 -4.352 -17.024 1.00 97.62 104 THR A C 1
ATOM 771 O O . THR A 1 104 ? 8.118 -5.576 -16.898 1.00 97.62 104 THR A O 1
ATOM 774 N N . PRO A 1 105 ? 8.126 -3.773 -18.236 1.00 97.00 105 PRO A N 1
ATOM 775 C CA . PRO A 1 105 ? 8.360 -4.540 -19.456 1.00 97.00 105 PRO A CA 1
ATOM 776 C C . PRO A 1 105 ? 9.821 -5.008 -19.586 1.00 97.00 105 PRO A C 1
ATOM 778 O O . PRO A 1 105 ? 10.148 -5.776 -20.493 1.00 97.00 105 PRO A O 1
ATOM 781 N N . ASN A 1 106 ? 10.723 -4.551 -18.707 1.00 96.62 106 ASN A N 1
ATOM 782 C CA . ASN A 1 106 ? 12.143 -4.899 -18.720 1.00 96.62 106 ASN A CA 1
ATOM 783 C C . ASN A 1 106 ? 12.622 -5.425 -17.350 1.00 96.62 106 ASN A C 1
ATOM 785 O O . ASN A 1 106 ? 13.488 -4.820 -16.709 1.00 96.62 106 ASN A O 1
ATOM 789 N N . PRO A 1 107 ? 12.120 -6.592 -16.904 1.00 96.56 107 PRO A N 1
ATOM 790 C CA . PRO A 1 107 ? 12.439 -7.143 -15.585 1.00 96.56 107 PRO A CA 1
ATOM 791 C C . PRO A 1 107 ? 13.932 -7.424 -15.373 1.00 96.56 107 PRO A C 1
ATOM 793 O O . PRO A 1 107 ? 14.427 -7.332 -14.254 1.00 96.56 107 PRO A O 1
ATOM 796 N N . ASN A 1 108 ? 14.685 -7.711 -16.441 1.00 95.88 108 ASN A N 1
ATOM 797 C CA . ASN A 1 108 ? 16.121 -8.007 -16.361 1.00 95.88 108 ASN A CA 1
ATOM 798 C C . ASN A 1 108 ? 16.979 -6.807 -15.924 1.00 95.88 108 ASN A C 1
ATOM 800 O O . ASN A 1 108 ? 18.141 -6.996 -15.564 1.00 95.88 108 ASN A O 1
ATOM 804 N N . ALA A 1 109 ? 16.446 -5.585 -15.994 1.00 95.69 109 ALA A N 1
ATOM 805 C CA . ALA A 1 109 ? 17.140 -4.384 -15.541 1.00 95.69 109 ALA A CA 1
ATOM 806 C C . ALA A 1 109 ? 16.988 -4.135 -14.032 1.00 95.69 109 ALA A C 1
ATOM 808 O O . ALA A 1 109 ? 17.788 -3.395 -13.459 1.00 95.69 109 ALA A O 1
ATOM 809 N N . VAL A 1 110 ? 15.994 -4.750 -13.384 1.00 97.06 110 VAL A N 1
ATOM 810 C CA . VAL A 1 110 ? 15.712 -4.522 -11.966 1.00 97.06 110 VAL A CA 1
ATOM 811 C C . VAL A 1 110 ? 16.722 -5.262 -11.091 1.00 97.06 110 VAL A C 1
ATOM 813 O O . VAL A 1 110 ? 16.916 -6.472 -11.205 1.00 97.06 110 VAL A O 1
ATOM 816 N N . MET A 1 111 ? 17.335 -4.539 -10.156 1.00 95.88 111 MET A N 1
ATOM 817 C CA . MET A 1 111 ? 18.178 -5.115 -9.114 1.00 95.88 111 MET A CA 1
ATOM 818 C C . MET A 1 111 ? 17.358 -5.325 -7.839 1.00 95.88 111 MET A C 1
ATOM 820 O O . MET A 1 111 ? 17.011 -4.370 -7.147 1.00 95.88 111 MET A O 1
ATOM 824 N N . LEU A 1 112 ? 17.078 -6.587 -7.512 1.00 95.06 112 LEU A N 1
ATOM 825 C CA . LEU A 1 112 ? 16.342 -6.950 -6.301 1.00 95.06 112 LEU A CA 1
ATOM 826 C C . LEU A 1 112 ? 17.199 -6.793 -5.043 1.00 95.06 112 LEU A C 1
ATOM 828 O O . LEU A 1 112 ? 18.375 -7.164 -5.015 1.00 95.06 112 LEU A O 1
ATOM 832 N N . ALA A 1 113 ? 16.572 -6.304 -3.976 1.00 90.69 113 ALA A N 1
ATOM 833 C CA . ALA A 1 113 ? 17.168 -6.211 -2.653 1.00 90.69 113 ALA A CA 1
ATOM 834 C C . ALA A 1 113 ? 16.159 -6.599 -1.565 1.00 90.69 113 ALA A C 1
ATOM 836 O O . ALA A 1 113 ? 14.954 -6.392 -1.697 1.00 90.69 113 ALA A O 1
ATOM 837 N N . GLY A 1 114 ? 16.663 -7.127 -0.447 1.00 87.44 114 GLY A N 1
ATOM 838 C CA . GLY A 1 114 ? 15.823 -7.480 0.697 1.00 87.44 114 GLY A CA 1
ATOM 839 C C . GLY A 1 114 ? 14.758 -8.525 0.348 1.00 87.44 114 GLY A C 1
ATOM 840 O O . GLY A 1 114 ? 15.076 -9.549 -0.245 1.00 87.44 114 GLY A O 1
ATOM 841 N N . GLY A 1 115 ? 13.514 -8.270 0.760 1.00 87.62 115 GLY A N 1
ATOM 842 C CA . GLY A 1 115 ? 12.363 -9.158 0.549 1.00 87.62 115 GLY A CA 1
ATOM 843 C C . GLY A 1 115 ? 11.553 -8.878 -0.721 1.00 87.62 115 GLY A C 1
ATOM 844 O O . GLY A 1 115 ? 10.393 -9.275 -0.761 1.00 87.62 115 GLY A O 1
ATOM 845 N N . MET A 1 116 ? 12.124 -8.168 -1.702 1.00 94.81 116 MET A N 1
ATOM 846 C CA . MET A 1 116 ? 11.466 -7.903 -2.984 1.00 94.81 116 MET A CA 1
ATOM 847 C C . MET A 1 116 ? 11.319 -9.186 -3.804 1.00 94.81 116 MET A C 1
ATOM 849 O O . MET A 1 116 ? 12.230 -10.015 -3.843 1.00 94.81 116 MET A O 1
ATOM 853 N N . GLU A 1 117 ? 10.213 -9.303 -4.530 1.00 96.12 117 GLU A N 1
ATOM 854 C CA . GLU A 1 117 ? 9.954 -10.423 -5.437 1.00 96.12 117 GLU A CA 1
ATOM 855 C C . GLU A 1 117 ? 9.611 -9.895 -6.825 1.00 96.12 117 GLU A C 1
ATOM 857 O O . GLU A 1 117 ? 8.774 -9.013 -6.948 1.00 96.12 117 GLU A O 1
ATOM 862 N N . LEU A 1 118 ? 10.223 -10.441 -7.872 1.00 97.25 118 LEU A N 1
ATOM 863 C CA . LEU A 1 118 ? 9.889 -10.137 -9.264 1.00 97.25 118 LEU A CA 1
ATOM 864 C C . LEU A 1 118 ? 9.569 -11.444 -9.972 1.00 97.25 118 LEU A C 1
ATOM 866 O O . LEU A 1 118 ? 10.388 -12.367 -9.959 1.00 97.25 118 LEU A O 1
ATOM 870 N N . ASP A 1 119 ? 8.374 -11.538 -10.547 1.00 96.31 119 ASP A N 1
ATOM 871 C CA . ASP A 1 119 ? 7.987 -12.716 -11.316 1.00 96.31 119 ASP A CA 1
ATOM 872 C C . ASP A 1 119 ? 8.439 -12.644 -12.784 1.00 96.31 119 ASP A C 1
ATOM 874 O O . ASP A 1 119 ? 9.005 -11.657 -13.257 1.00 96.31 119 ASP A O 1
ATOM 878 N N . GLN A 1 120 ? 8.228 -13.749 -13.503 1.00 95.31 120 GLN A N 1
ATOM 879 C CA . GLN A 1 120 ? 8.641 -13.895 -14.903 1.00 95.31 120 GLN A CA 1
ATOM 880 C C . GLN A 1 120 ? 7.861 -12.983 -15.854 1.00 95.31 120 GLN A C 1
ATOM 882 O O . GLN A 1 120 ? 8.313 -12.748 -16.973 1.00 95.31 120 GLN A O 1
ATOM 887 N N . GLU A 1 121 ? 6.700 -12.502 -15.420 1.00 96.44 121 GLU A N 1
ATOM 888 C CA . GLU A 1 121 ? 5.822 -11.630 -16.191 1.00 96.44 121 GLU A CA 1
ATOM 889 C C . GLU A 1 121 ? 6.146 -10.154 -15.952 1.00 96.44 121 GLU A C 1
ATOM 891 O O . GLU A 1 121 ? 5.533 -9.311 -16.582 1.00 96.44 121 GLU A O 1
ATOM 896 N N . GLY A 1 122 ? 7.124 -9.833 -15.098 1.00 97.56 122 GLY A N 1
ATOM 897 C CA . GLY A 1 122 ? 7.549 -8.458 -14.854 1.00 97.56 122 GLY A CA 1
ATOM 898 C C . GLY A 1 122 ? 6.843 -7.781 -13.685 1.00 97.56 122 GLY A C 1
ATOM 899 O O . GLY A 1 122 ? 7.058 -6.589 -13.470 1.00 97.56 122 GLY A O 1
ATOM 900 N N . TRP A 1 123 ? 6.047 -8.510 -12.896 1.00 98.00 123 TRP A N 1
ATOM 901 C CA . TRP A 1 123 ? 5.409 -7.946 -11.712 1.00 98.00 123 TRP A CA 1
ATOM 902 C C . TRP A 1 123 ? 6.333 -8.005 -10.507 1.00 98.00 123 TRP A C 1
ATOM 904 O O . TRP A 1 123 ? 6.633 -9.069 -9.956 1.00 98.00 123 TRP A O 1
ATOM 914 N N . LEU A 1 124 ? 6.747 -6.822 -10.085 1.00 97.94 124 LEU A N 1
ATOM 915 C CA . LEU A 1 124 ? 7.550 -6.569 -8.912 1.00 97.94 124 LEU A CA 1
ATOM 916 C C . LEU A 1 124 ? 6.650 -6.316 -7.702 1.00 97.94 124 LEU A C 1
ATOM 918 O O . LEU A 1 124 ? 5.826 -5.405 -7.702 1.00 97.94 124 LEU A O 1
ATOM 922 N N . LEU A 1 125 ? 6.876 -7.067 -6.634 1.00 97.00 125 LEU A N 1
ATOM 923 C CA . LEU A 1 125 ? 6.531 -6.701 -5.272 1.00 97.00 125 LEU A CA 1
ATOM 924 C C . LEU A 1 125 ? 7.709 -5.899 -4.690 1.00 97.00 125 LEU A C 1
ATOM 926 O O . LEU A 1 125 ? 8.729 -6.491 -4.321 1.00 97.00 125 LEU A O 1
ATOM 930 N N . PRO A 1 126 ? 7.611 -4.559 -4.603 1.00 93.38 126 PRO A N 1
ATOM 931 C CA . PRO A 1 126 ? 8.731 -3.709 -4.194 1.00 93.38 126 PRO A CA 1
ATOM 932 C C . PRO A 1 126 ? 8.992 -3.746 -2.680 1.00 93.38 126 PRO A C 1
ATOM 934 O O . PRO A 1 126 ? 9.962 -3.162 -2.199 1.00 93.38 126 PRO A O 1
ATOM 937 N N . THR A 1 127 ? 8.122 -4.404 -1.914 1.00 91.06 127 THR A N 1
ATOM 938 C CA . THR A 1 127 ? 8.185 -4.481 -0.454 1.00 91.06 127 THR A CA 1
ATOM 939 C C . THR A 1 127 ? 8.482 -5.915 -0.007 1.00 91.06 127 THR A C 1
ATOM 941 O O . THR A 1 127 ? 9.526 -6.464 -0.340 1.00 91.06 127 THR A O 1
ATOM 944 N N . SER A 1 128 ? 7.624 -6.508 0.817 1.00 90.38 128 SER A N 1
ATOM 945 C CA . SER A 1 128 ? 7.647 -7.915 1.215 1.00 90.38 128 SER A CA 1
ATOM 946 C C . SER A 1 128 ? 6.193 -8.376 1.347 1.00 90.38 128 SER A C 1
ATOM 948 O O . SER A 1 128 ? 5.346 -7.535 1.673 1.00 90.38 128 SER A O 1
ATOM 950 N N . PRO A 1 129 ? 5.879 -9.662 1.112 1.00 90.75 129 PRO A N 1
ATOM 951 C CA . PRO A 1 129 ? 4.494 -10.131 1.129 1.00 90.75 129 PRO A CA 1
ATOM 952 C C . PRO A 1 129 ? 3.782 -9.778 2.440 1.00 90.75 129 PRO A C 1
ATOM 954 O O . PRO A 1 129 ? 4.328 -10.005 3.522 1.00 90.75 129 PRO A O 1
ATOM 957 N N . GLY A 1 130 ? 2.586 -9.190 2.346 1.00 92.88 130 GLY A N 1
ATOM 958 C CA . GLY A 1 130 ? 1.765 -8.817 3.497 1.00 92.88 130 GLY A CA 1
ATOM 959 C C . GLY A 1 130 ? 2.358 -7.763 4.440 1.00 92.88 130 GLY A C 1
ATOM 960 O O . GLY A 1 130 ? 1.953 -7.695 5.600 1.00 92.88 130 GLY A O 1
ATOM 961 N N . ALA A 1 131 ? 3.326 -6.962 3.984 1.00 95.69 131 ALA A N 1
ATOM 962 C CA . ALA A 1 131 ? 3.997 -5.967 4.823 1.00 95.69 131 ALA A CA 1
ATOM 963 C C . ALA A 1 131 ? 3.380 -4.561 4.768 1.00 95.69 131 ALA A C 1
ATOM 965 O O . ALA A 1 131 ? 3.722 -3.717 5.600 1.00 95.69 131 ALA A O 1
ATOM 966 N N . THR A 1 132 ? 2.532 -4.278 3.778 1.00 97.81 132 THR A N 1
ATOM 967 C CA . THR A 1 132 ? 1.971 -2.941 3.553 1.00 97.81 132 THR A CA 1
ATOM 968 C C . THR A 1 132 ? 0.581 -2.837 4.160 1.00 97.81 132 THR A C 1
ATOM 970 O O . THR A 1 132 ? -0.291 -3.659 3.884 1.00 97.81 132 THR A O 1
ATOM 973 N N . TYR A 1 133 ? 0.365 -1.793 4.956 1.00 98.50 133 TYR A N 1
ATOM 974 C CA . TYR A 1 133 ? -0.911 -1.530 5.608 1.00 98.50 133 TYR A CA 1
ATOM 975 C C . TYR A 1 133 ? -1.379 -0.106 5.328 1.00 98.50 133 TYR A C 1
ATOM 977 O O . TYR A 1 133 ? -0.581 0.832 5.345 1.00 98.50 133 TYR A O 1
ATOM 985 N N . LEU A 1 134 ? -2.676 0.049 5.097 1.00 98.69 134 LEU A N 1
ATOM 986 C CA . LEU A 1 134 ? -3.369 1.322 4.958 1.00 98.69 134 LEU A CA 1
ATOM 987 C C . LEU A 1 134 ? -4.208 1.558 6.215 1.00 98.69 134 LEU A C 1
ATOM 989 O O . LEU A 1 134 ? -4.966 0.683 6.639 1.00 98.69 134 LEU A O 1
ATOM 993 N N . VAL A 1 135 ? -4.061 2.733 6.815 1.00 98.50 135 VAL A N 1
ATOM 994 C CA . VAL A 1 135 ? -4.672 3.081 8.099 1.00 98.50 135 VAL A CA 1
ATOM 995 C C . VAL A 1 135 ? -5.746 4.135 7.872 1.00 98.50 135 VAL A C 1
ATOM 997 O O . VAL A 1 135 ? -5.480 5.158 7.236 1.00 98.50 135 VAL A O 1
ATOM 1000 N N . PHE A 1 136 ? -6.945 3.906 8.408 1.00 98.50 136 PHE A N 1
ATOM 1001 C CA . PHE A 1 136 ? -8.092 4.793 8.231 1.00 98.50 136 PHE A CA 1
ATOM 1002 C C . PHE A 1 136 ? -8.726 5.171 9.562 1.00 98.50 136 PHE A C 1
ATOM 1004 O O . PHE A 1 136 ? -8.920 4.318 10.423 1.00 98.50 136 PHE A O 1
ATOM 1011 N N . ALA A 1 137 ? -9.128 6.431 9.701 1.00 97.75 137 ALA A N 1
ATOM 1012 C CA . ALA A 1 137 ? -10.060 6.838 10.741 1.00 97.75 137 ALA A CA 1
ATOM 1013 C C . ALA A 1 137 ? -11.490 6.502 10.307 1.00 97.75 137 ALA A C 1
ATOM 1015 O O . ALA A 1 137 ? -11.895 6.807 9.185 1.00 97.75 137 ALA A O 1
ATOM 1016 N N . VAL A 1 138 ? -12.272 5.910 11.204 1.00 95.88 138 VAL A N 1
ATOM 1017 C CA . VAL A 1 138 ? -13.687 5.613 10.953 1.00 95.88 138 VAL A CA 1
ATOM 1018 C C . VAL A 1 138 ? -14.523 6.763 11.501 1.00 95.88 138 VAL A C 1
ATOM 1020 O O . VAL A 1 138 ? -14.941 6.761 12.659 1.00 95.88 138 VAL A O 1
ATOM 1023 N N . GLU A 1 139 ? -14.725 7.778 10.663 1.00 89.31 139 GLU A N 1
ATOM 1024 C CA . GLU A 1 139 ? -15.421 9.017 11.009 1.00 89.31 139 GLU A CA 1
ATOM 1025 C C . GLU A 1 139 ? -16.589 9.252 10.040 1.00 89.31 139 GLU A C 1
ATOM 1027 O O . GLU A 1 139 ? -16.394 9.457 8.847 1.00 89.31 139 GLU A O 1
ATOM 1032 N N . GLY A 1 140 ? -17.825 9.249 10.545 1.00 87.44 140 GLY A N 1
ATOM 1033 C CA . GLY A 1 140 ? -19.004 9.521 9.717 1.00 87.44 140 GLY A CA 1
ATOM 1034 C C . GLY A 1 140 ? -19.372 8.372 8.773 1.00 87.44 140 GLY A C 1
ATOM 1035 O O . GLY A 1 140 ? -19.453 7.222 9.199 1.00 87.44 140 GLY A O 1
ATOM 1036 N N . GLU A 1 141 ? -19.680 8.703 7.517 1.00 88.75 141 GLU A N 1
ATOM 1037 C CA . GLU A 1 141 ? -20.247 7.763 6.536 1.00 88.75 141 GLU A CA 1
ATOM 1038 C C . GLU A 1 141 ? -19.188 6.951 5.772 1.00 88.75 141 GLU A C 1
ATOM 1040 O O . GLU A 1 141 ? -19.501 5.863 5.293 1.00 88.75 141 GLU A O 1
ATOM 1045 N N . ALA A 1 142 ? -17.946 7.440 5.677 1.00 92.75 142 ALA A N 1
ATOM 1046 C CA . ALA A 1 142 ? -16.863 6.779 4.952 1.00 92.75 142 ALA A CA 1
ATOM 1047 C C . ALA A 1 142 ? -15.532 6.865 5.723 1.00 92.75 142 ALA A C 1
ATOM 1049 O O . ALA A 1 142 ? -15.260 7.888 6.354 1.00 92.75 142 ALA A O 1
ATOM 1050 N N . PRO A 1 143 ? -14.686 5.820 5.674 1.00 96.25 143 PRO A N 1
ATOM 1051 C CA . PRO A 1 143 ? -13.375 5.849 6.311 1.00 96.25 143 PRO A CA 1
ATOM 1052 C C . PRO A 1 143 ? -12.462 6.898 5.658 1.00 96.25 143 PRO A C 1
ATOM 1054 O O . PRO A 1 143 ? -12.425 7.037 4.438 1.00 96.25 143 PRO A O 1
ATOM 1057 N N . VAL A 1 144 ? -11.691 7.616 6.475 1.00 97.38 144 VAL A N 1
ATOM 1058 C CA . VAL A 1 144 ? -10.753 8.661 6.041 1.00 97.38 144 VAL A CA 1
ATOM 1059 C C . VAL A 1 144 ? -9.331 8.117 6.092 1.00 97.38 144 VAL A C 1
ATOM 1061 O O . VAL A 1 144 ? -8.869 7.711 7.157 1.00 97.38 144 VAL A O 1
ATOM 1064 N N . PHE A 1 145 ? -8.628 8.115 4.957 1.00 98.06 145 PHE A N 1
ATOM 1065 C CA . PHE A 1 145 ? -7.235 7.666 4.886 1.00 98.06 145 PHE A CA 1
ATOM 1066 C C . PHE A 1 145 ? -6.325 8.549 5.748 1.00 98.06 145 PHE A C 1
ATOM 1068 O O . PHE A 1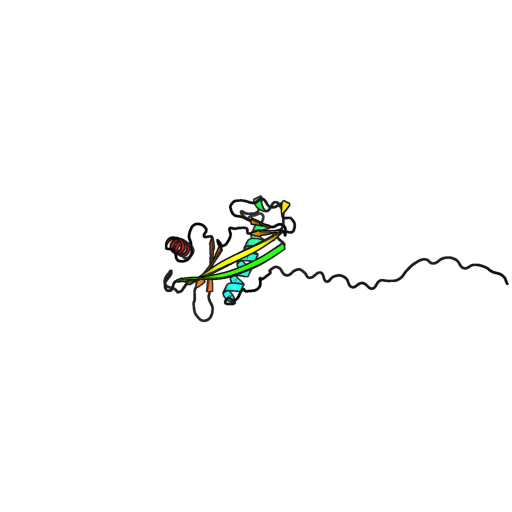 145 ? -6.340 9.774 5.623 1.00 98.06 145 PHE A O 1
ATOM 1075 N N . LEU A 1 146 ? -5.525 7.922 6.609 1.00 97.69 146 LEU A N 1
ATOM 1076 C CA . LEU A 1 146 ? -4.564 8.603 7.475 1.00 97.69 146 LEU A CA 1
ATOM 1077 C C . LEU A 1 146 ? -3.148 8.470 6.922 1.00 97.69 146 LEU A C 1
ATOM 1079 O O . LEU A 1 146 ? -2.470 9.470 6.694 1.00 97.69 146 LEU A O 1
ATOM 1083 N N . CYS A 1 147 ? -2.696 7.233 6.715 1.00 97.88 147 CYS A N 1
ATOM 1084 C CA . CYS A 1 147 ? -1.357 6.944 6.223 1.00 97.88 147 CYS A CA 1
ATOM 1085 C C . CYS A 1 147 ? -1.228 5.497 5.733 1.00 97.88 147 CYS A C 1
ATOM 1087 O O . CYS A 1 147 ? -2.069 4.637 6.002 1.00 97.88 147 CYS A O 1
ATOM 1089 N N . SER A 1 148 ? -0.129 5.225 5.030 1.00 97.62 148 SER A N 1
ATOM 1090 C CA . SER A 1 148 ? 0.347 3.870 4.757 1.00 97.62 148 SER A CA 1
ATOM 1091 C C . SER A 1 148 ? 1.582 3.572 5.598 1.00 97.62 148 SER A C 1
ATOM 1093 O O . SER A 1 148 ? 2.458 4.431 5.721 1.00 97.62 148 SER A O 1
ATOM 1095 N N . VAL A 1 149 ? 1.702 2.349 6.105 1.00 97.38 149 VAL A N 1
ATOM 1096 C CA . VAL A 1 149 ? 2.842 1.902 6.914 1.00 97.38 149 VAL A CA 1
ATOM 1097 C C . VAL A 1 149 ? 3.390 0.570 6.413 1.00 97.38 149 VAL A C 1
ATOM 1099 O O . VAL A 1 149 ? 2.652 -0.277 5.912 1.00 97.38 149 VAL A O 1
ATOM 1102 N N . LEU A 1 150 ? 4.703 0.387 6.566 1.00 95.69 150 LEU A N 1
ATOM 1103 C CA . LEU A 1 150 ? 5.398 -0.868 6.285 1.00 95.69 150 LEU A CA 1
ATOM 1104 C C . LEU A 1 150 ? 5.791 -1.545 7.598 1.00 95.69 150 LEU A C 1
ATOM 1106 O O . LEU A 1 150 ? 6.615 -1.011 8.340 1.00 95.69 150 LEU A O 1
ATOM 1110 N N . ILE A 1 151 ? 5.233 -2.727 7.861 1.00 96.31 151 ILE A N 1
ATOM 1111 C CA . ILE A 1 151 ? 5.473 -3.512 9.078 1.00 96.31 151 ILE A CA 1
ATOM 1112 C C . ILE A 1 151 ? 5.787 -4.955 8.668 1.00 96.31 151 ILE A C 1
ATOM 1114 O O . ILE A 1 151 ? 5.030 -5.566 7.922 1.00 96.31 151 ILE A O 1
ATOM 1118 N N . ARG A 1 152 ? 6.927 -5.500 9.114 1.00 92.31 152 ARG A N 1
ATOM 1119 C CA . ARG A 1 152 ? 7.447 -6.812 8.654 1.00 92.31 152 ARG A CA 1
ATOM 1120 C C . ARG A 1 152 ? 7.738 -7.809 9.772 1.00 92.31 152 ARG A C 1
ATOM 1122 O O . ARG A 1 152 ? 7.883 -8.997 9.516 1.00 92.31 152 ARG A O 1
ATOM 1129 N N . ASP A 1 153 ? 7.904 -7.323 10.990 1.00 92.75 153 ASP A N 1
ATOM 1130 C CA . ASP A 1 153 ? 8.505 -8.032 12.119 1.00 92.75 153 ASP A CA 1
ATOM 1131 C C . ASP A 1 153 ? 7.494 -8.416 13.205 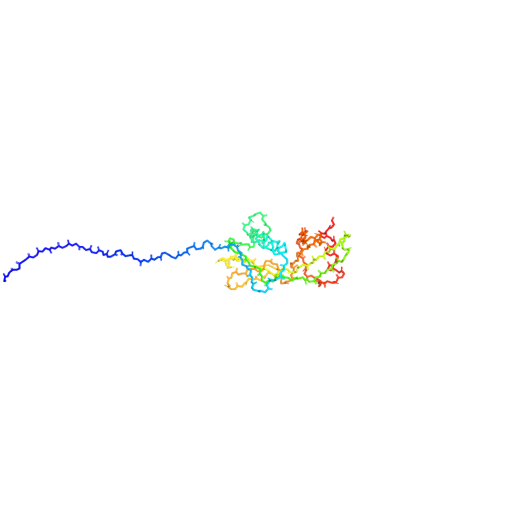1.00 92.75 153 ASP A C 1
ATOM 1133 O O . ASP A 1 153 ? 7.847 -9.078 14.182 1.00 92.75 153 ASP A O 1
ATOM 1137 N N . CYS A 1 154 ? 6.226 -8.052 13.027 1.00 95.00 154 CYS A N 1
ATOM 1138 C CA . CYS A 1 154 ? 5.142 -8.415 13.925 1.00 95.00 154 CYS A CA 1
ATOM 1139 C C . CYS A 1 154 ? 3.822 -8.622 13.170 1.00 95.00 154 CYS A C 1
ATOM 1141 O O . CYS A 1 154 ? 3.644 -8.155 12.047 1.00 95.00 154 CYS A O 1
ATOM 1143 N N . ALA A 1 155 ? 2.904 -9.363 13.793 1.00 94.25 155 ALA A N 1
ATOM 1144 C CA . ALA A 1 155 ? 1.592 -9.664 13.231 1.00 94.25 155 ALA A CA 1
ATOM 1145 C C . ALA A 1 155 ? 0.543 -8.612 13.646 1.00 94.25 155 ALA A C 1
ATOM 1147 O O . ALA A 1 155 ? 0.655 -8.074 14.759 1.00 94.25 155 ALA A O 1
ATOM 1148 N N . PRO A 1 156 ? -0.500 -8.379 12.823 1.00 95.12 156 PRO A N 1
ATOM 1149 C CA . PRO A 1 156 ? -1.682 -7.610 13.220 1.00 95.12 156 PRO A CA 1
ATOM 1150 C C . PRO A 1 156 ? -2.265 -8.094 14.558 1.00 95.12 156 PRO A C 1
ATOM 1152 O O . PRO A 1 156 ? -2.156 -9.273 14.904 1.00 95.12 156 PRO A O 1
ATOM 1155 N N . GLY A 1 157 ? -2.834 -7.180 15.342 1.00 94.19 157 GLY A N 1
ATOM 1156 C CA . GLY A 1 157 ? -3.373 -7.447 16.681 1.00 94.19 157 GLY A CA 1
ATOM 1157 C C . GLY A 1 157 ? -2.339 -7.558 17.806 1.00 94.19 157 GLY A C 1
ATOM 1158 O O . GLY A 1 157 ? -2.715 -7.653 18.974 1.00 94.19 157 GLY A O 1
ATOM 1159 N N . SER A 1 158 ? -1.036 -7.555 17.506 1.00 96.81 158 SER A N 1
ATOM 1160 C CA . SER A 1 158 ? 0.006 -7.585 18.542 1.00 96.81 158 SER A CA 1
ATOM 1161 C C . SER A 1 158 ? 0.317 -6.193 19.107 1.00 96.81 158 SER A C 1
ATOM 1163 O O . SER A 1 158 ? 0.223 -5.185 18.411 1.00 96.81 158 SER A O 1
ATOM 1165 N N . GLU A 1 159 ? 0.788 -6.125 20.357 1.00 96.75 159 GLU A N 1
ATOM 1166 C CA . GLU A 1 159 ? 1.232 -4.857 20.968 1.00 96.75 159 GLU A CA 1
ATOM 1167 C C . GLU A 1 159 ? 2.383 -4.194 20.195 1.00 96.75 159 GLU A C 1
ATOM 1169 O O . GLU A 1 159 ? 2.462 -2.969 20.127 1.00 96.75 159 GLU A O 1
ATOM 1174 N N . ALA A 1 160 ? 3.268 -4.993 19.588 1.00 9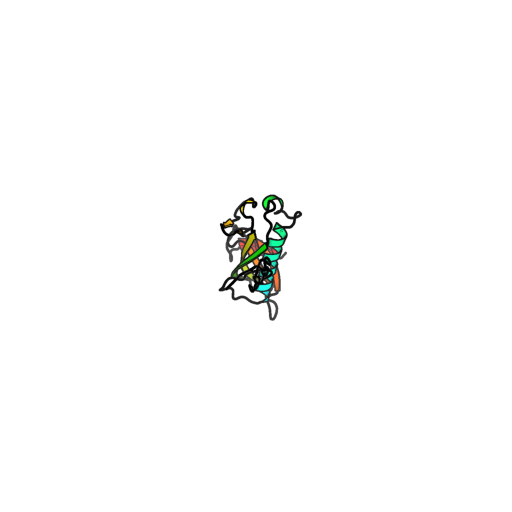7.44 160 ALA A N 1
ATOM 1175 C CA . ALA A 1 160 ? 4.337 -4.477 18.736 1.00 97.44 160 ALA A CA 1
ATOM 1176 C C . ALA A 1 160 ? 3.759 -3.777 17.498 1.00 97.44 160 ALA A C 1
ATOM 1178 O O . ALA A 1 160 ? 4.134 -2.642 17.207 1.00 97.44 160 ALA A O 1
ATOM 1179 N N . PHE A 1 161 ? 2.787 -4.408 16.835 1.00 97.50 161 PHE A N 1
ATOM 1180 C CA . PHE A 1 161 ? 2.089 -3.842 15.681 1.00 97.50 161 PHE A CA 1
ATOM 1181 C C . PHE A 1 161 ? 1.374 -2.539 16.043 1.00 97.50 161 PHE A C 1
ATOM 1183 O O . PHE A 1 161 ? 1.566 -1.518 15.384 1.00 97.50 161 PHE A O 1
ATOM 1190 N N . LEU A 1 162 ? 0.648 -2.530 17.163 1.00 96.50 162 LEU A N 1
ATOM 1191 C CA . LEU A 1 162 ? 0.023 -1.323 17.700 1.00 96.50 162 LEU A CA 1
ATOM 1192 C C . LEU A 1 162 ? 1.047 -0.216 18.002 1.00 96.50 162 LEU A C 1
ATOM 1194 O O . LEU A 1 162 ? 0.774 0.962 17.777 1.00 96.50 162 LEU A O 1
ATOM 1198 N N . GLY A 1 163 ? 2.240 -0.576 18.482 1.00 96.69 163 GLY A N 1
ATOM 1199 C CA . GLY A 1 163 ? 3.354 0.353 18.674 1.00 96.69 163 GLY A CA 1
ATOM 1200 C C . GLY A 1 163 ? 3.787 1.046 17.377 1.00 96.69 163 GLY A C 1
ATOM 1201 O O . GLY A 1 163 ? 3.970 2.265 17.378 1.00 96.69 163 GLY A O 1
ATOM 1202 N N . HIS A 1 164 ? 3.884 0.306 16.267 1.00 97.19 164 HIS A N 1
ATOM 1203 C CA . HIS A 1 164 ? 4.158 0.886 14.947 1.00 97.19 164 HIS A CA 1
ATOM 1204 C C . HIS A 1 164 ? 3.052 1.845 14.500 1.00 97.19 164 HIS A C 1
ATOM 1206 O O . HIS A 1 164 ? 3.358 2.940 14.030 1.00 97.19 164 HIS A O 1
ATOM 1212 N N . LEU A 1 165 ? 1.780 1.469 14.687 1.00 97.38 165 LEU A N 1
ATOM 1213 C CA . LEU A 1 165 ? 0.649 2.330 14.331 1.00 97.38 165 LEU A CA 1
ATOM 1214 C C . LEU A 1 165 ? 0.660 3.640 15.123 1.00 97.38 165 LEU A C 1
ATOM 1216 O O . LEU A 1 165 ? 0.517 4.706 14.534 1.00 97.38 165 LEU A O 1
ATOM 1220 N N . ARG A 1 166 ? 0.896 3.584 16.441 1.00 96.56 166 ARG A N 1
ATOM 1221 C CA . ARG A 1 166 ? 1.025 4.791 17.276 1.00 96.56 166 ARG A CA 1
ATOM 1222 C C . ARG A 1 166 ? 2.130 5.712 16.771 1.00 96.56 166 ARG A C 1
ATOM 1224 O O . ARG A 1 166 ? 1.903 6.905 16.640 1.00 96.56 166 ARG A O 1
ATOM 1231 N N . GLY A 1 167 ? 3.300 5.159 16.447 1.00 95.50 167 GLY A N 1
ATOM 1232 C CA . GLY A 1 167 ? 4.416 5.946 15.915 1.00 95.50 167 GLY A CA 1
ATOM 1233 C C . GLY A 1 167 ? 4.149 6.558 14.535 1.00 95.50 167 GLY A C 1
ATOM 1234 O O . GLY A 1 167 ? 4.749 7.571 14.199 1.00 95.50 167 GLY A O 1
ATOM 1235 N N . ALA A 1 168 ? 3.260 5.963 13.737 1.00 95.19 168 ALA A N 1
ATOM 1236 C CA . ALA A 1 168 ? 2.865 6.503 12.438 1.00 95.19 168 ALA A CA 1
ATOM 1237 C C . ALA A 1 168 ? 1.750 7.561 12.522 1.00 95.19 168 ALA A C 1
ATOM 1239 O O . ALA A 1 168 ? 1.574 8.324 11.574 1.00 95.19 168 ALA A O 1
ATOM 1240 N N . LEU A 1 169 ? 0.986 7.577 13.618 1.00 93.94 169 LEU A N 1
ATOM 1241 C CA . LEU A 1 169 ? -0.147 8.482 13.841 1.00 93.94 169 LEU A CA 1
ATOM 1242 C C . LEU A 1 169 ? 0.180 9.665 14.769 1.00 93.94 169 LEU A C 1
ATOM 1244 O O . LEU A 1 169 ? -0.630 10.588 14.858 1.00 93.94 169 LEU A O 1
ATOM 1248 N N . SER A 1 170 ? 1.324 9.628 15.462 1.00 85.12 170 SER A N 1
ATOM 1249 C CA . SER A 1 170 ? 1.820 10.692 16.350 1.00 85.12 170 SER A CA 1
ATOM 1250 C C . SER A 1 170 ? 2.386 11.887 15.593 1.00 85.12 170 SER A C 1
ATOM 1252 O O . SER A 1 170 ? 2.101 13.032 16.008 1.00 85.12 170 SER A O 1
#

Foldseek 3Di:
DDDDDDDDDDDDDDDDDDDPPPPLPPAEDEDPPDDDFPQQVVVLSVVQVVVLVLCVDCPHPNVVQSQVQHWRHKYWPDKAFFDWDPQQVHFIKTKIFTDMWIFGPRQVRGHDDDQWDADPRRTIPNAHPRQKMWMWTPDPPGTHTDDIGGHDPDGPPDPVVSVRVNVSND

Secondary structure (DSSP, 8-state):
-----------------PPP----PPS-EE-TT----HHHHHHHHHHHHHHHHHHH-TTSTTHHHHTT----EEEEEEEEEEEEEEEETTEEEEEEEEEEEEE-S-GGG----TT-EE-TTSEEESS-TT-EEEEEEEETTEEEEEEEEE--SS-TTSHHHHHHHHHHH-

Organism: NCBI:txid2838623

pLDDT: mean 87.24, std 19.48, range [33.19, 98.69]

Radius of gyration: 25.49 Å; chains: 1; bounding box: 40×26×108 Å

Sequence (170 aa):
MLVFLASCGLLPAGSSSPLPEESCASAGQIMEGVDVPEAVLEAAMAHAESVRASWDDPGSSYAGMAGGAGFDDWRIEGLELVDRYDALEGRVVDVYRLDYRIHTPNPNAVMLAGGMELDQEGWLLPTSPGATYLVFAVEGEAPVFLCSVLIRDCAPGSEAFLGHLRGALS